Protein AF-A0A4Q6C3U1-F1 (afdb_monomer)

Radius of gyration: 17.18 Å; Cα contacts (8 Å, |Δi|>4): 66; chains: 1; bounding box: 39×31×46 Å

Mean predicted aligned error: 10.19 Å

Sequence (121 aa):
MLYAGLGRIAGISGLLNQAIEQRGDRGWRIAFLLSLMLGSALWFAFGVGVPAPRDDFPLGWLIASGLLVGFGTRLGNGCTSGHGVCGLARLSRRSLAAVLVFIASGMATVYALRHLAGGIA

Secondary structure (DSSP, 8-state):
-HHHHS-----HHHHHHHHHH-STTHHHHHHHHHHHHHHHHHHHHTT--PPPP-TT--HHHHHHHHHHHHHHHHHTTS-HIIIIIIIITTT-HHHHHHHHHHHHHHHHHHHHHHHTSS---

Structure (mmCIF, N/CA/C/O backbone):
data_AF-A0A4Q6C3U1-F1
#
_entry.id   AF-A0A4Q6C3U1-F1
#
loop_
_atom_site.group_PDB
_atom_site.id
_atom_site.type_symbol
_atom_site.label_atom_id
_atom_site.label_alt_id
_atom_site.label_comp_id
_atom_site.label_asym_id
_atom_site.label_entity_id
_atom_site.label_seq_id
_atom_site.pdbx_PDB_ins_code
_atom_site.Cartn_x
_atom_site.Cartn_y
_atom_site.Cartn_z
_atom_site.occupancy
_atom_site.B_iso_or_equiv
_atom_site.auth_seq_id
_atom_site.auth_comp_id
_atom_site.auth_asym_id
_atom_site.auth_atom_id
_atom_site.pdbx_PDB_model_num
ATOM 1 N N . MET A 1 1 ? -8.059 -8.407 19.579 1.00 43.00 1 MET A N 1
ATOM 2 C CA . MET A 1 1 ? -9.028 -7.710 20.460 1.00 43.00 1 MET A CA 1
ATOM 3 C C . MET A 1 1 ? -9.582 -6.390 19.905 1.00 43.00 1 MET A C 1
ATOM 5 O O . MET A 1 1 ? -10.715 -6.074 20.233 1.00 43.00 1 MET A O 1
ATOM 9 N N . LEU A 1 2 ? -8.903 -5.666 19.000 1.00 47.16 2 LEU A N 1
ATOM 10 C CA . LEU A 1 2 ? -9.457 -4.442 18.373 1.00 47.16 2 LEU A CA 1
ATOM 11 C C . LEU A 1 2 ? -10.773 -4.640 17.590 1.00 47.16 2 LEU A C 1
ATOM 13 O O . LEU A 1 2 ? -11.593 -3.727 17.538 1.00 47.16 2 LEU A O 1
ATOM 17 N N . TYR A 1 3 ? -11.002 -5.836 17.035 1.00 44.28 3 TYR A N 1
ATOM 18 C CA . TYR A 1 3 ? -12.242 -6.174 16.323 1.00 44.28 3 TYR A CA 1
ATOM 19 C C . TYR A 1 3 ? -13.475 -6.316 17.222 1.00 44.28 3 TYR A C 1
ATOM 21 O O . TYR A 1 3 ? -14.583 -6.100 16.744 1.00 44.28 3 TYR A O 1
ATOM 29 N N . ALA A 1 4 ? -13.291 -6.654 18.500 1.00 44.22 4 ALA A N 1
ATOM 30 C CA . ALA A 1 4 ? -14.399 -6.864 19.430 1.00 44.22 4 ALA A CA 1
ATOM 31 C C . ALA A 1 4 ? -14.813 -5.578 20.168 1.00 44.22 4 ALA A C 1
ATOM 33 O O . ALA A 1 4 ? -15.938 -5.495 20.639 1.00 44.22 4 ALA A O 1
ATOM 34 N N . GLY A 1 5 ? -13.928 -4.574 20.261 1.00 43.19 5 GLY A N 1
ATOM 35 C CA . GLY A 1 5 ? -14.164 -3.393 21.102 1.00 43.19 5 GLY A CA 1
ATOM 36 C C . GLY A 1 5 ? -14.620 -2.114 20.389 1.00 43.19 5 GLY A C 1
ATOM 37 O O . GLY A 1 5 ? -15.298 -1.307 21.009 1.00 43.19 5 GLY A O 1
ATOM 38 N N . LEU A 1 6 ? -14.246 -1.883 19.118 1.00 47.06 6 LEU A N 1
ATOM 39 C CA . LEU A 1 6 ? -14.341 -0.535 18.511 1.00 47.06 6 LEU A CA 1
ATOM 40 C C . LEU A 1 6 ? -15.068 -0.452 17.157 1.00 47.06 6 LEU A C 1
ATOM 42 O O . LEU A 1 6 ? -15.179 0.641 16.609 1.00 47.06 6 LEU A O 1
ATOM 46 N N . GLY A 1 7 ? -15.538 -1.563 16.576 1.00 45.69 7 GLY A N 1
ATOM 47 C CA . GLY A 1 7 ? -16.346 -1.549 15.341 1.00 45.69 7 GLY A CA 1
ATOM 48 C C . GLY A 1 7 ? -15.672 -0.953 14.088 1.00 45.69 7 GLY A C 1
ATOM 49 O O . GLY A 1 7 ? -16.326 -0.779 13.062 1.00 45.69 7 GLY A O 1
ATOM 50 N N . ARG A 1 8 ? -14.370 -0.634 14.131 1.00 50.78 8 ARG A N 1
ATOM 51 C CA . ARG A 1 8 ? -13.653 0.038 13.034 1.00 50.78 8 ARG A CA 1
ATOM 52 C C . ARG A 1 8 ? -12.847 -0.953 12.198 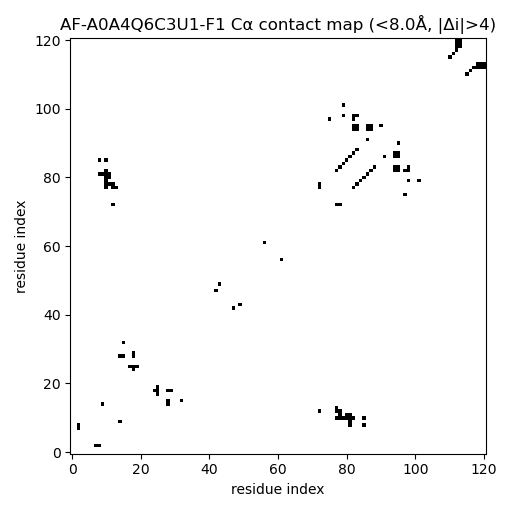1.00 50.78 8 ARG A C 1
ATOM 54 O O . ARG A 1 8 ? -11.957 -1.641 12.687 1.00 50.78 8 ARG A O 1
ATOM 61 N N . ILE A 1 9 ? -13.161 -0.983 10.905 1.00 55.28 9 ILE A N 1
ATOM 62 C CA . ILE A 1 9 ? -12.463 -1.740 9.862 1.00 55.28 9 ILE A CA 1
ATOM 63 C C . ILE A 1 9 ? -11.170 -0.989 9.536 1.00 55.28 9 ILE A C 1
ATOM 65 O O . ILE A 1 9 ? -11.224 0.095 8.962 1.00 55.28 9 ILE A O 1
ATOM 69 N N . ALA A 1 10 ? -10.012 -1.522 9.916 1.00 53.19 10 ALA A N 1
ATOM 70 C CA . ALA A 1 10 ? -8.742 -0.831 9.719 1.00 53.19 10 ALA A CA 1
ATOM 71 C C . ALA A 1 10 ? -7.800 -1.687 8.866 1.00 53.19 10 ALA A C 1
ATOM 73 O O . ALA A 1 10 ? -7.057 -2.520 9.374 1.00 53.19 10 ALA A O 1
ATOM 74 N N . GLY A 1 11 ? -7.863 -1.497 7.545 1.00 63.91 11 GLY A N 1
ATOM 75 C CA . GLY A 1 11 ? -6.794 -1.956 6.658 1.00 63.91 11 GLY A CA 1
ATOM 76 C C . GLY A 1 11 ? -5.502 -1.169 6.912 1.00 63.91 11 GLY A C 1
ATOM 77 O O . GLY A 1 11 ? -5.543 -0.071 7.471 1.00 63.91 11 GLY A O 1
ATOM 78 N N . ILE A 1 12 ? -4.364 -1.698 6.458 1.00 70.12 12 ILE A N 1
ATOM 79 C CA . ILE A 1 12 ? -3.029 -1.096 6.663 1.00 70.12 12 ILE A CA 1
ATOM 80 C C . ILE A 1 12 ? -2.977 0.368 6.182 1.00 70.12 12 ILE A C 1
ATOM 82 O O . ILE A 1 12 ? -2.495 1.236 6.905 1.00 70.12 12 ILE A O 1
ATOM 86 N N . SER A 1 13 ? -3.568 0.682 5.021 1.00 67.12 13 SER A N 1
ATOM 87 C CA . SER A 1 13 ? -3.650 2.060 4.499 1.00 67.12 13 SER A CA 1
ATOM 88 C C . SER A 1 13 ? -4.475 2.989 5.399 1.00 67.12 13 SER A C 1
ATOM 90 O O . SER A 1 13 ? -4.147 4.162 5.555 1.00 67.12 13 SER A O 1
ATOM 92 N N . GLY A 1 14 ? -5.524 2.459 6.033 1.00 65.75 14 GLY A N 1
ATOM 93 C CA . GLY A 1 14 ? -6.346 3.200 6.988 1.00 65.75 14 GLY A CA 1
ATOM 94 C C . GLY A 1 14 ? -5.609 3.470 8.298 1.00 65.75 14 GLY A C 1
ATOM 95 O O . GLY A 1 14 ? -5.719 4.572 8.827 1.00 65.75 14 GLY A O 1
ATOM 96 N N . LEU A 1 15 ? -4.821 2.502 8.785 1.00 71.50 15 LEU A N 1
ATOM 97 C CA . LEU A 1 15 ? -3.953 2.657 9.960 1.00 71.50 15 LEU A CA 1
ATOM 98 C C . LEU A 1 15 ? -2.864 3.700 9.725 1.00 71.50 15 LEU A C 1
ATOM 100 O O . LEU A 1 15 ? -2.628 4.525 10.605 1.00 71.50 15 LEU A O 1
ATOM 104 N N . LEU A 1 16 ? -2.250 3.700 8.540 1.00 70.69 16 LEU A N 1
ATOM 105 C CA . LEU A 1 16 ? -1.241 4.684 8.165 1.00 70.69 16 LEU A CA 1
ATOM 106 C C . LEU A 1 16 ? -1.833 6.099 8.112 1.00 70.69 16 LEU A C 1
ATOM 108 O O . LEU A 1 16 ? -1.319 7.000 8.772 1.00 70.69 16 LEU A O 1
ATOM 112 N N . ASN A 1 17 ? -2.961 6.289 7.417 1.00 69.50 17 ASN A N 1
ATOM 113 C CA . ASN A 1 17 ? -3.620 7.597 7.342 1.00 69.50 17 ASN A CA 1
ATOM 114 C C . ASN A 1 17 ? -4.050 8.101 8.732 1.00 69.50 17 ASN A C 1
ATOM 116 O O . ASN A 1 17 ? -3.837 9.251 9.104 1.00 69.50 17 ASN A O 1
ATOM 120 N N . GLN A 1 18 ? -4.586 7.203 9.556 1.00 66.62 18 GLN A N 1
ATOM 121 C CA . GLN A 1 18 ? -4.991 7.507 10.922 1.00 66.62 18 GLN A CA 1
ATOM 122 C C . GLN A 1 18 ? -3.817 7.762 11.880 1.00 66.62 18 GLN A C 1
ATOM 124 O O . GLN A 1 18 ? -3.990 8.494 12.857 1.00 66.62 18 GLN A O 1
ATOM 129 N N . ALA A 1 19 ? -2.643 7.172 11.641 1.00 66.19 19 ALA A N 1
ATOM 130 C CA . ALA A 1 19 ? -1.420 7.495 12.374 1.00 66.19 19 ALA A CA 1
ATOM 131 C C . ALA A 1 19 ? -0.932 8.915 12.039 1.00 66.19 19 ALA A C 1
ATOM 133 O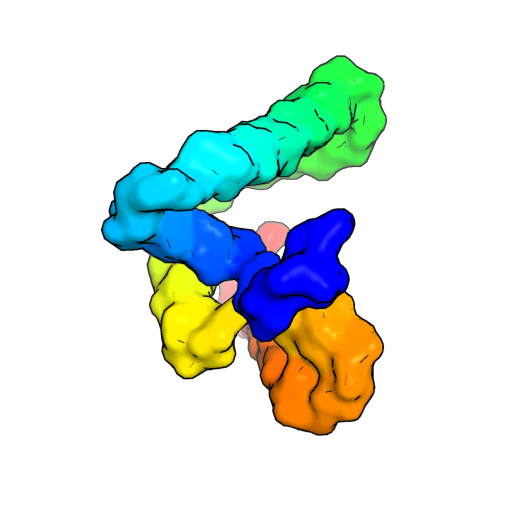 O . ALA A 1 19 ? -0.449 9.619 12.925 1.00 66.19 19 ALA A O 1
ATOM 134 N N . ILE A 1 20 ? -1.125 9.364 10.795 1.00 71.31 20 ILE A N 1
ATOM 135 C CA . ILE A 1 20 ? -0.771 10.717 10.352 1.00 71.31 20 ILE A CA 1
ATOM 136 C C . ILE A 1 20 ? -1.765 11.750 10.908 1.00 71.31 20 ILE A C 1
ATOM 138 O O . ILE A 1 20 ? -1.347 12.717 11.543 1.00 71.31 20 ILE A O 1
ATOM 142 N N . GLU A 1 21 ? -3.075 11.542 10.766 1.00 70.81 21 GLU A N 1
ATOM 143 C CA . GLU A 1 21 ? -4.083 12.562 11.108 1.00 70.81 21 GLU A CA 1
ATOM 144 C C . GLU A 1 21 ? -4.452 12.634 12.599 1.00 70.81 21 GLU A C 1
ATOM 146 O O . GLU A 1 21 ? -4.625 13.728 13.132 1.00 70.81 21 GLU A O 1
ATOM 151 N N . GLN A 1 22 ? -4.560 11.514 13.324 1.00 67.19 22 GLN A N 1
ATOM 152 C CA . GLN A 1 22 ? -5.140 11.525 14.679 1.00 67.19 22 GLN A CA 1
ATOM 153 C C . GLN A 1 22 ? -4.072 11.377 15.764 1.00 67.19 22 GLN A C 1
ATOM 155 O O . GLN A 1 22 ? -3.456 10.323 15.860 1.00 67.19 22 GLN A O 1
ATOM 160 N N . ARG A 1 23 ? -3.885 12.400 16.616 1.00 60.88 23 ARG A N 1
ATOM 161 C CA . ARG A 1 23 ? -2.863 12.433 17.690 1.00 60.88 23 ARG A CA 1
ATOM 162 C C . ARG A 1 23 ? -3.140 11.481 18.867 1.00 60.88 23 ARG A C 1
ATOM 164 O O . ARG A 1 23 ? -2.183 10.975 19.439 1.00 60.88 23 ARG A O 1
ATOM 171 N N . GLY A 1 24 ? -4.409 11.227 19.203 1.00 63.00 24 GLY A N 1
ATOM 172 C CA . GLY A 1 24 ? -4.805 10.539 20.446 1.00 63.00 24 GLY A CA 1
ATOM 173 C C . GLY A 1 24 ? -4.494 9.038 20.524 1.00 63.00 24 GLY A C 1
ATOM 174 O O . GLY A 1 24 ? -4.350 8.520 21.619 1.00 63.00 24 GLY A O 1
ATOM 175 N N . ASP A 1 25 ? -4.319 8.362 19.381 1.00 65.81 25 ASP A N 1
ATOM 176 C CA . ASP A 1 25 ? -4.143 6.897 19.293 1.00 65.81 25 ASP A CA 1
ATOM 177 C C . ASP A 1 25 ? -2.915 6.488 18.454 1.00 65.81 25 ASP A C 1
ATOM 179 O O . ASP A 1 25 ? -2.819 5.363 17.958 1.00 65.81 25 ASP A O 1
ATOM 183 N N . ARG A 1 26 ? -1.954 7.400 18.239 1.00 74.06 26 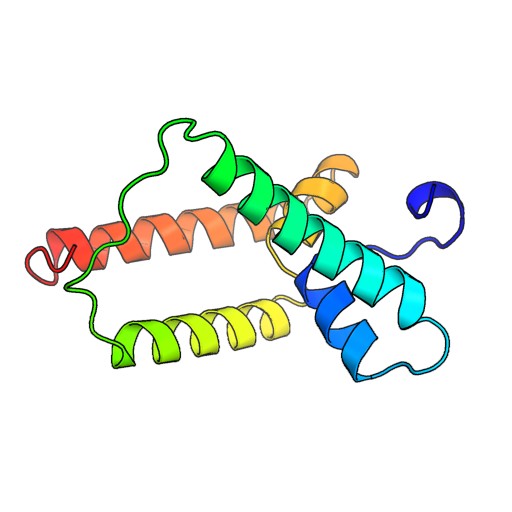ARG A N 1
ATOM 184 C CA . ARG A 1 26 ? -0.801 7.129 17.355 1.00 74.06 26 ARG A CA 1
ATOM 185 C C . ARG A 1 26 ? 0.094 6.007 17.861 1.00 74.06 26 ARG A C 1
ATOM 187 O O . ARG A 1 26 ? 0.593 5.242 17.044 1.00 74.06 26 ARG A O 1
ATOM 194 N N . GLY A 1 27 ? 0.287 5.903 19.177 1.00 77.69 27 GLY A N 1
ATOM 195 C CA . GLY A 1 27 ? 1.262 4.988 19.778 1.00 77.69 27 GLY A CA 1
ATOM 196 C C . GLY A 1 27 ? 1.047 3.532 19.365 1.00 77.69 27 GLY A C 1
ATOM 197 O O . GLY A 1 27 ? 1.960 2.903 18.837 1.00 77.69 27 GLY A O 1
ATOM 198 N N . TRP A 1 28 ? -0.177 3.016 19.510 1.00 74.75 28 TRP A N 1
ATOM 199 C CA . TRP A 1 28 ? -0.475 1.624 19.156 1.00 74.75 28 TRP A CA 1
ATOM 200 C C . TRP A 1 28 ? -0.424 1.382 17.638 1.00 74.75 28 TRP A C 1
ATOM 202 O O . TRP A 1 28 ? 0.027 0.327 17.196 1.00 74.75 28 TRP A O 1
ATOM 212 N N . ARG A 1 29 ? -0.845 2.368 16.829 1.00 77.25 29 ARG A N 1
ATOM 213 C CA . ARG A 1 29 ? -0.817 2.284 15.358 1.00 77.25 29 ARG A CA 1
ATOM 214 C C . ARG A 1 29 ? 0.615 2.229 14.841 1.00 77.25 29 ARG A C 1
ATOM 216 O O . ARG A 1 29 ? 0.923 1.407 13.984 1.00 77.25 29 ARG A O 1
ATOM 223 N N . ILE A 1 30 ? 1.489 3.071 15.391 1.00 78.81 30 ILE A N 1
ATOM 224 C CA . ILE A 1 30 ? 2.918 3.078 15.070 1.00 78.81 30 ILE A CA 1
ATOM 225 C C . ILE A 1 30 ? 3.563 1.778 15.545 1.00 78.81 30 ILE A C 1
ATOM 227 O O . ILE A 1 30 ? 4.273 1.160 14.765 1.00 78.81 30 ILE A O 1
ATOM 231 N N . ALA A 1 31 ? 3.274 1.314 16.764 1.00 81.94 31 ALA A N 1
ATOM 232 C CA . ALA A 1 31 ? 3.787 0.036 17.259 1.00 81.94 31 ALA A CA 1
ATOM 233 C C . ALA A 1 31 ? 3.378 -1.140 16.353 1.00 81.94 31 ALA A C 1
ATOM 235 O O . ALA A 1 31 ? 4.205 -1.996 16.050 1.00 81.94 31 ALA A O 1
ATOM 236 N N . PHE A 1 32 ? 2.138 -1.151 15.850 1.00 80.94 32 PHE A N 1
ATOM 237 C CA . PHE A 1 32 ? 1.681 -2.152 14.887 1.00 80.94 32 PHE A CA 1
ATOM 238 C C . PHE A 1 32 ? 2.447 -2.066 13.557 1.00 80.94 32 PHE A C 1
ATOM 240 O O . PHE A 1 32 ? 2.964 -3.077 13.082 1.00 80.94 32 PHE A O 1
ATOM 247 N N . LEU A 1 33 ? 2.579 -0.870 12.974 1.00 83.31 33 LEU A N 1
ATOM 248 C CA . LEU A 1 33 ? 3.336 -0.668 11.731 1.00 83.31 33 LEU A CA 1
ATOM 249 C C . LEU A 1 33 ? 4.816 -1.053 11.891 1.00 83.31 33 LEU A C 1
ATOM 251 O O . LEU A 1 33 ? 5.371 -1.735 11.031 1.00 83.31 33 LEU A O 1
ATOM 255 N N . LEU A 1 34 ? 5.431 -0.686 13.017 1.00 86.19 34 LEU A N 1
ATOM 256 C CA . LEU A 1 34 ? 6.795 -1.072 13.362 1.00 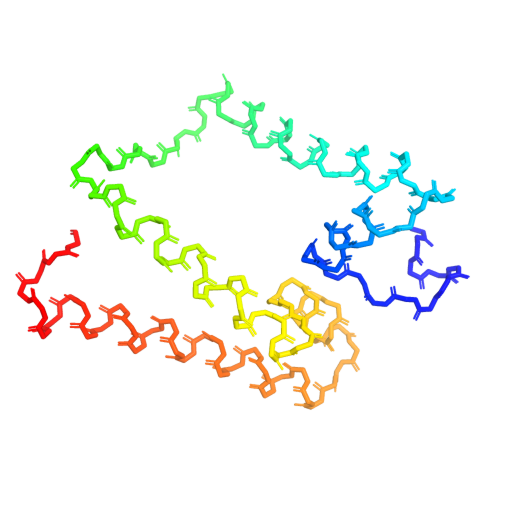86.19 34 LEU A CA 1
ATOM 257 C C . LEU A 1 34 ? 6.919 -2.581 13.534 1.00 86.19 34 LEU A C 1
ATOM 259 O O . LEU A 1 34 ? 7.879 -3.149 13.034 1.00 86.19 34 LEU A O 1
ATOM 263 N N . SER A 1 35 ? 5.952 -3.247 14.169 1.00 82.94 35 SER A N 1
ATOM 264 C CA . SER A 1 35 ? 5.974 -4.708 14.308 1.00 82.94 35 SER A CA 1
ATOM 265 C C . SER A 1 35 ? 5.900 -5.425 12.957 1.00 82.94 35 SER A C 1
ATOM 267 O O . SER A 1 35 ? 6.540 -6.457 12.788 1.00 82.94 35 SER A O 1
ATOM 269 N N . LEU A 1 36 ? 5.194 -4.855 11.971 1.00 83.62 36 LEU A N 1
ATOM 270 C CA . LEU A 1 36 ? 5.140 -5.394 10.612 1.00 83.62 36 LEU A CA 1
ATOM 271 C C . LEU A 1 36 ? 6.491 -5.235 9.897 1.00 83.62 36 LEU A C 1
ATOM 273 O O . LEU A 1 36 ? 6.985 -6.190 9.303 1.00 83.62 36 LEU A O 1
ATOM 277 N N . MET A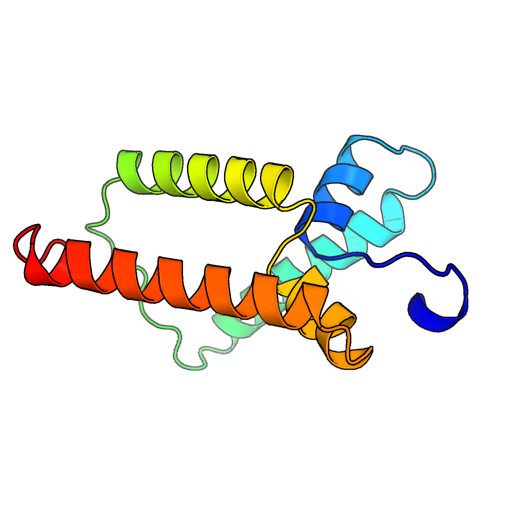 1 37 ? 7.115 -4.056 10.010 1.00 84.81 37 MET A N 1
ATOM 278 C CA . MET A 1 37 ? 8.467 -3.809 9.489 1.00 84.81 37 MET A CA 1
ATOM 279 C C . MET A 1 37 ? 9.516 -4.692 10.170 1.00 84.81 37 MET A C 1
ATOM 281 O O . MET A 1 37 ? 10.320 -5.311 9.478 1.00 84.81 37 MET A O 1
ATOM 285 N N . LEU A 1 38 ? 9.489 -4.798 11.503 1.00 88.19 38 LEU A N 1
ATOM 286 C CA . LEU A 1 38 ? 10.387 -5.672 12.257 1.00 88.19 38 LEU A CA 1
ATOM 287 C C . LEU A 1 38 ? 10.159 -7.140 11.915 1.00 88.19 38 LEU A C 1
ATOM 289 O O . LEU A 1 38 ? 11.131 -7.866 11.778 1.00 88.19 38 LEU A O 1
ATOM 293 N N . GLY A 1 39 ? 8.909 -7.580 11.762 1.00 85.31 39 GLY A N 1
ATOM 294 C CA . GLY A 1 39 ? 8.582 -8.954 11.389 1.00 85.31 39 GLY A CA 1
ATOM 295 C C . GLY A 1 39 ? 9.185 -9.330 10.037 1.00 85.31 39 GLY A C 1
ATOM 296 O O . GLY A 1 39 ? 9.859 -10.353 9.935 1.00 85.31 39 GLY A O 1
ATOM 297 N N . SER A 1 40 ? 9.027 -8.469 9.024 1.00 81.69 40 SER A N 1
ATOM 298 C CA . SER A 1 40 ? 9.714 -8.649 7.741 1.00 81.69 40 SER A CA 1
ATOM 299 C C . SER A 1 40 ? 11.235 -8.608 7.899 1.00 81.69 40 SER A C 1
ATOM 301 O O . SER A 1 40 ? 11.905 -9.491 7.380 1.00 81.69 40 SER A O 1
ATOM 303 N N . ALA A 1 41 ? 11.798 -7.648 8.637 1.00 83.38 41 ALA A N 1
ATOM 304 C CA . ALA A 1 41 ? 13.247 -7.542 8.823 1.00 83.38 41 ALA A CA 1
ATOM 305 C C . ALA A 1 41 ? 13.853 -8.767 9.533 1.00 83.38 41 ALA A C 1
ATOM 307 O O . ALA A 1 41 ? 14.893 -9.265 9.109 1.00 83.38 41 ALA A O 1
ATOM 308 N N . LEU A 1 42 ? 13.186 -9.295 10.566 1.00 85.62 42 LEU A N 1
ATOM 309 C CA . LEU A 1 42 ? 13.573 -10.546 11.221 1.00 85.62 42 LEU A CA 1
ATOM 310 C C . LEU A 1 42 ? 13.516 -11.707 10.231 1.00 85.62 42 LEU A C 1
ATOM 312 O O . LEU A 1 42 ? 14.457 -12.489 10.168 1.00 85.62 42 LEU A O 1
ATOM 316 N N . TRP A 1 43 ? 12.450 -11.800 9.432 1.00 81.81 43 TRP A N 1
ATOM 317 C CA . TRP A 1 43 ? 12.328 -12.831 8.400 1.00 81.81 43 TRP A CA 1
ATOM 318 C C . TRP A 1 43 ? 13.496 -12.793 7.405 1.00 81.81 43 TRP A C 1
ATOM 320 O O . TRP A 1 43 ? 14.078 -13.833 7.103 1.00 81.81 43 TRP A O 1
ATOM 330 N N . PHE A 1 44 ? 13.892 -11.594 6.959 1.00 77.81 44 PHE A N 1
ATOM 331 C CA . PHE A 1 44 ? 15.095 -11.389 6.144 1.00 77.81 44 PHE A CA 1
ATOM 332 C C . PHE A 1 44 ? 16.371 -11.838 6.880 1.00 77.81 44 PHE A C 1
ATOM 334 O O . PHE A 1 44 ? 17.220 -12.494 6.280 1.00 77.81 44 PHE A O 1
ATOM 341 N N . ALA A 1 45 ? 16.496 -11.542 8.177 1.00 80.75 45 ALA A N 1
ATOM 342 C CA . ALA A 1 45 ? 17.665 -11.900 8.982 1.00 80.75 45 ALA A CA 1
ATOM 343 C C . ALA A 1 45 ? 17.820 -13.415 9.216 1.00 80.75 45 ALA A C 1
ATOM 345 O O . ALA A 1 45 ? 18.943 -13.898 9.332 1.00 80.75 45 ALA A O 1
ATOM 346 N N . PHE A 1 46 ? 16.722 -14.179 9.244 1.00 84.06 46 PHE A N 1
ATOM 347 C CA . PHE A 1 46 ? 16.763 -15.642 9.380 1.00 84.06 46 PHE A CA 1
ATOM 348 C C . PHE A 1 46 ? 17.174 -16.378 8.093 1.00 84.06 46 PHE A C 1
ATOM 350 O O . PHE A 1 46 ? 17.274 -17.603 8.104 1.00 84.06 46 PHE A O 1
ATOM 357 N N . GLY A 1 47 ? 17.417 -15.668 6.983 1.00 70.44 47 GLY A N 1
ATOM 358 C CA . GLY A 1 47 ? 17.937 -16.271 5.753 1.00 70.44 47 GLY A CA 1
ATOM 359 C C . GLY A 1 47 ? 16.973 -17.253 5.081 1.00 70.44 47 GLY A C 1
ATOM 360 O O . GLY A 1 47 ? 17.394 -18.065 4.256 1.00 70.44 47 GLY A O 1
ATOM 361 N N . VAL A 1 48 ? 15.679 -17.189 5.413 1.00 72.19 48 VAL A N 1
ATOM 362 C CA . VAL A 1 48 ? 14.638 -18.033 4.816 1.00 72.19 48 VAL A CA 1
ATOM 363 C C . VAL A 1 48 ? 14.325 -17.501 3.416 1.00 72.19 48 VAL A C 1
ATOM 365 O O . VAL A 1 48 ? 13.363 -16.762 3.230 1.00 72.19 48 VAL A O 1
ATOM 368 N N . GLY A 1 49 ? 15.198 -17.823 2.454 1.00 62.19 49 GLY A N 1
ATOM 369 C CA . GLY A 1 49 ? 15.000 -17.713 1.003 1.00 62.19 49 GLY A CA 1
ATOM 370 C C . GLY A 1 49 ? 14.088 -16.573 0.554 1.00 62.19 49 GLY A C 1
ATOM 371 O O . GLY A 1 49 ? 12.957 -16.802 0.132 1.00 62.19 49 GLY A O 1
ATOM 372 N N . VAL A 1 50 ? 14.571 -15.341 0.652 1.00 64.75 50 VAL A N 1
ATOM 373 C CA . VAL A 1 50 ? 13.863 -14.166 0.138 1.00 64.75 50 VAL A CA 1
ATOM 374 C C . VAL A 1 50 ? 14.229 -13.973 -1.332 1.00 64.75 50 VAL A C 1
ATOM 376 O O . VAL A 1 50 ? 15.415 -14.051 -1.662 1.00 64.75 50 VAL A O 1
ATOM 379 N N . PRO A 1 51 ? 13.253 -13.730 -2.228 1.00 66.94 51 PRO A N 1
ATOM 380 C CA . PRO A 1 51 ? 13.556 -13.384 -3.609 1.00 66.94 51 PRO A CA 1
ATOM 381 C C . PRO A 1 51 ? 14.490 -12.173 -3.621 1.00 66.94 51 PRO A C 1
ATOM 383 O O . PRO A 1 51 ? 14.172 -11.157 -2.998 1.00 66.94 51 PRO A O 1
ATOM 386 N N . ALA A 1 52 ? 15.640 -12.290 -4.290 1.00 66.69 52 ALA A N 1
ATOM 387 C CA . ALA A 1 52 ? 16.570 -11.177 -4.424 1.00 66.69 52 ALA A CA 1
ATOM 388 C C . ALA A 1 52 ? 15.825 -9.963 -5.018 1.00 66.69 52 ALA A C 1
ATOM 390 O O . ALA A 1 52 ? 15.083 -10.135 -5.997 1.00 66.69 52 ALA A O 1
ATOM 391 N N . PRO A 1 53 ? 15.967 -8.759 -4.428 1.00 66.50 53 PRO A N 1
ATOM 392 C CA . PRO A 1 53 ? 15.461 -7.538 -5.036 1.00 66.50 53 PRO A CA 1
ATOM 393 C C . PRO A 1 53 ? 15.977 -7.428 -6.470 1.00 66.50 53 PRO A C 1
ATOM 395 O O . PRO A 1 53 ? 17.126 -7.755 -6.749 1.00 66.50 53 PRO A O 1
ATOM 398 N N . ARG A 1 54 ? 15.120 -6.999 -7.397 1.00 69.44 54 ARG A N 1
ATOM 399 C CA . ARG A 1 54 ? 15.564 -6.709 -8.762 1.00 69.44 54 ARG A CA 1
ATOM 400 C C . ARG A 1 54 ? 16.318 -5.389 -8.767 1.00 69.44 54 ARG A C 1
ATOM 402 O O . ARG A 1 54 ? 15.701 -4.347 -8.559 1.00 69.44 54 ARG A O 1
ATOM 409 N N . ASP A 1 55 ? 17.614 -5.457 -9.037 1.00 65.38 55 ASP A N 1
ATOM 410 C CA . ASP A 1 55 ? 18.499 -4.290 -9.047 1.00 65.38 55 ASP A CA 1
ATOM 411 C C . ASP A 1 55 ? 18.269 -3.381 -10.272 1.00 65.38 55 ASP A C 1
ATOM 413 O O . ASP A 1 55 ? 18.477 -2.173 -10.197 1.00 65.38 55 ASP A O 1
ATOM 417 N N . ASP A 1 56 ? 17.732 -3.924 -11.370 1.00 71.69 56 ASP A N 1
ATOM 418 C CA . ASP A 1 56 ? 17.529 -3.194 -12.631 1.00 71.69 56 ASP A CA 1
ATOM 419 C C . ASP A 1 56 ? 16.201 -2.416 -12.720 1.00 71.69 56 ASP A C 1
ATOM 421 O O . ASP A 1 56 ? 15.817 -1.948 -13.795 1.00 71.69 56 ASP A O 1
ATOM 425 N N . PHE A 1 57 ? 15.447 -2.282 -11.621 1.00 72.69 57 PHE A N 1
ATOM 426 C CA . PHE A 1 57 ? 14.142 -1.621 -11.680 1.00 72.69 57 PHE A CA 1
ATOM 427 C C . PHE A 1 57 ? 14.277 -0.087 -11.611 1.00 72.69 57 PHE A C 1
ATOM 429 O O . PHE A 1 57 ? 14.723 0.452 -10.594 1.00 72.69 57 PHE A O 1
ATOM 436 N N . PRO A 1 58 ? 13.854 0.664 -12.645 1.00 83.12 58 PRO A N 1
ATOM 437 C CA . PRO A 1 58 ? 13.985 2.119 -12.663 1.00 83.12 58 PRO A CA 1
ATOM 438 C C . PRO A 1 58 ? 13.193 2.780 -11.525 1.00 83.12 58 PRO A C 1
ATOM 440 O O . PRO A 1 58 ? 11.974 2.622 -11.417 1.00 83.12 58 PRO A O 1
ATOM 443 N N . LEU A 1 59 ? 13.877 3.604 -10.722 1.00 84.12 59 LEU A N 1
ATOM 444 C CA . LEU A 1 59 ? 13.307 4.302 -9.558 1.00 84.12 59 LEU A CA 1
ATOM 445 C C . LEU A 1 59 ? 12.031 5.093 -9.902 1.00 84.12 59 LEU A C 1
ATOM 447 O O . LEU A 1 59 ? 11.091 5.144 -9.109 1.00 84.12 59 LEU A O 1
ATOM 451 N N . GLY A 1 60 ? 11.967 5.670 -11.108 1.00 85.38 60 GLY A N 1
ATOM 452 C CA . GLY A 1 60 ? 10.798 6.415 -11.584 1.00 85.38 60 GLY A CA 1
ATOM 453 C C . GLY A 1 60 ? 9.518 5.573 -11.627 1.00 85.38 60 GLY A C 1
ATOM 454 O O . GLY A 1 60 ? 8.461 6.046 -11.212 1.00 85.38 60 GLY A O 1
ATOM 455 N N . TRP A 1 61 ? 9.609 4.305 -12.038 1.00 82.81 61 TRP A N 1
ATOM 456 C CA . TRP A 1 61 ? 8.471 3.381 -12.029 1.00 82.81 61 TRP A CA 1
ATOM 457 C C . TRP A 1 61 ? 8.070 2.976 -10.611 1.00 82.81 61 TRP A C 1
ATOM 459 O O . TRP A 1 61 ? 6.881 2.823 -10.324 1.00 82.81 61 TRP A O 1
ATOM 469 N N . LEU A 1 62 ? 9.040 2.856 -9.703 1.00 84.06 62 LEU A N 1
ATOM 470 C CA . LEU A 1 62 ? 8.781 2.564 -8.295 1.00 84.06 62 LEU A CA 1
ATOM 471 C C . LEU A 1 62 ? 7.977 3.696 -7.634 1.00 84.06 62 LEU A C 1
ATOM 473 O O . LEU A 1 62 ? 6.960 3.454 -6.987 1.00 84.06 62 LEU A O 1
ATOM 477 N N . ILE A 1 63 ? 8.386 4.946 -7.865 1.00 86.69 63 ILE A N 1
ATOM 478 C CA . ILE A 1 63 ? 7.695 6.130 -7.338 1.00 86.69 63 ILE A CA 1
ATOM 479 C C . ILE A 1 63 ? 6.304 6.269 -7.972 1.00 86.69 63 ILE A C 1
ATOM 481 O O . ILE A 1 63 ? 5.314 6.440 -7.256 1.00 86.69 63 ILE A O 1
ATOM 485 N N . ALA A 1 64 ? 6.205 6.158 -9.301 1.00 88.56 64 ALA A N 1
ATOM 486 C CA . ALA A 1 64 ? 4.938 6.289 -10.018 1.00 88.56 64 ALA A CA 1
ATOM 487 C C . ALA A 1 64 ? 3.922 5.215 -9.600 1.00 88.56 64 ALA A C 1
ATOM 489 O O . ALA A 1 64 ? 2.766 5.534 -9.317 1.00 88.56 64 ALA A O 1
ATOM 490 N N . SER A 1 65 ? 4.352 3.953 -9.503 1.00 85.88 65 SER A N 1
ATOM 491 C CA . SER A 1 65 ? 3.489 2.856 -9.052 1.00 85.88 65 SER A CA 1
ATOM 492 C C . SER A 1 65 ? 3.043 3.046 -7.600 1.00 85.88 65 SER A C 1
ATOM 494 O O . SER A 1 65 ? 1.859 2.884 -7.310 1.00 85.88 65 SER A O 1
ATOM 496 N N . GLY A 1 66 ? 3.935 3.480 -6.703 1.00 85.56 66 GLY A N 1
ATOM 497 C CA . GLY A 1 66 ? 3.591 3.792 -5.314 1.00 85.56 66 GLY A CA 1
ATOM 498 C C . GLY A 1 66 ? 2.536 4.897 -5.193 1.00 85.56 66 GLY A C 1
ATOM 499 O O . GLY A 1 66 ? 1.567 4.747 -4.446 1.00 85.56 66 GLY A O 1
ATOM 500 N N . LEU A 1 67 ? 2.669 5.975 -5.972 1.00 87.38 67 LEU A N 1
ATOM 501 C CA . LEU A 1 67 ? 1.683 7.061 -6.027 1.00 87.38 67 LEU A CA 1
ATOM 502 C C . LEU A 1 67 ? 0.337 6.593 -6.587 1.00 87.38 67 LEU A C 1
ATOM 504 O O . LEU A 1 67 ? -0.702 6.891 -5.996 1.00 87.38 67 LEU A O 1
ATOM 508 N N . LEU A 1 68 ? 0.345 5.836 -7.688 1.00 87.06 68 LEU A N 1
ATOM 509 C CA . LEU A 1 68 ? -0.866 5.282 -8.301 1.00 87.06 68 LEU A CA 1
ATOM 510 C C . LEU A 1 68 ? -1.607 4.350 -7.341 1.00 87.06 68 LEU A C 1
ATOM 512 O O . LEU A 1 68 ? -2.823 4.462 -7.188 1.00 87.06 68 LEU A O 1
ATOM 516 N N . VAL A 1 69 ? -0.885 3.465 -6.649 1.00 84.75 69 VAL A N 1
ATOM 517 C CA . VAL A 1 69 ? -1.464 2.564 -5.645 1.00 84.75 69 VAL A CA 1
ATOM 518 C C . VAL A 1 69 ? -2.008 3.365 -4.463 1.00 84.75 69 VAL A C 1
ATOM 520 O O . VAL A 1 69 ? -3.145 3.142 -4.044 1.00 84.75 69 VAL A O 1
ATOM 523 N N . GLY A 1 70 ? -1.248 4.336 -3.950 1.00 82.75 70 GLY A N 1
ATOM 524 C CA . GLY A 1 70 ? -1.692 5.217 -2.869 1.00 82.75 70 GLY A CA 1
ATOM 525 C C . GLY A 1 70 ? -2.987 5.950 -3.226 1.00 82.75 70 GLY A C 1
ATOM 526 O O . GLY A 1 70 ? -3.973 5.870 -2.490 1.00 82.75 70 GLY A O 1
ATOM 527 N N . PHE A 1 71 ? -3.027 6.577 -4.401 1.00 84.00 71 PHE A N 1
ATOM 528 C CA . PHE A 1 71 ? -4.213 7.251 -4.925 1.00 84.00 71 PHE A CA 1
ATOM 529 C C . PHE A 1 71 ? -5.393 6.284 -5.111 1.00 84.00 71 PHE A C 1
ATOM 531 O O . PHE A 1 71 ? -6.504 6.565 -4.658 1.00 84.00 71 PHE A O 1
ATOM 538 N N . GLY A 1 72 ? -5.146 5.106 -5.689 1.00 82.75 72 GLY A N 1
ATOM 539 C CA . GLY A 1 72 ? -6.157 4.073 -5.909 1.00 82.75 72 GLY A CA 1
ATOM 540 C C . GLY A 1 72 ? -6.783 3.550 -4.614 1.00 82.75 72 GLY A C 1
ATOM 541 O O . GLY A 1 72 ? -8.003 3.411 -4.535 1.00 82.75 72 GLY A O 1
ATOM 542 N N . THR A 1 73 ? -5.987 3.328 -3.561 1.00 79.81 73 THR A N 1
ATOM 543 C CA . THR A 1 73 ? -6.522 2.902 -2.252 1.00 79.81 73 THR A CA 1
ATOM 544 C C . THR A 1 73 ? -7.386 3.976 -1.592 1.00 79.81 73 THR A C 1
ATOM 546 O O . THR A 1 73 ? -8.360 3.650 -0.908 1.00 79.81 73 THR A O 1
ATOM 549 N N . ARG A 1 74 ? -7.083 5.259 -1.830 1.00 78.31 74 ARG A N 1
ATOM 550 C CA . ARG A 1 74 ? -7.913 6.375 -1.366 1.00 78.31 74 ARG A CA 1
ATOM 551 C C . ARG A 1 74 ? -9.238 6.431 -2.126 1.00 78.31 74 ARG A C 1
ATOM 553 O O . ARG A 1 74 ? -10.283 6.550 -1.493 1.00 78.31 74 ARG A O 1
ATOM 560 N N . LEU A 1 75 ? -9.209 6.273 -3.452 1.00 79.25 75 LEU A N 1
ATOM 561 C CA . LEU A 1 75 ? -10.414 6.253 -4.288 1.00 79.25 75 LEU A CA 1
ATOM 562 C C . LEU A 1 75 ? -11.325 5.053 -3.964 1.00 79.25 75 LEU A C 1
ATOM 564 O O . LEU A 1 75 ? -12.540 5.200 -3.872 1.00 79.25 75 LEU A O 1
ATOM 568 N N . GLY A 1 76 ? -10.741 3.877 -3.713 1.00 72.25 76 GLY A N 1
ATOM 569 C CA . GLY A 1 76 ? -11.454 2.660 -3.302 1.00 72.25 76 GLY A CA 1
ATOM 570 C C . GLY A 1 76 ? -11.891 2.628 -1.830 1.00 72.25 76 GLY A C 1
ATOM 571 O O . GLY A 1 76 ? -12.405 1.604 -1.365 1.00 72.25 76 GLY A O 1
ATOM 572 N N . ASN A 1 77 ? -11.668 3.722 -1.090 1.00 71.75 77 ASN A N 1
ATOM 573 C CA . ASN A 1 77 ? -11.925 3.864 0.343 1.00 71.75 77 ASN A CA 1
ATOM 574 C C . ASN A 1 77 ? -11.398 2.674 1.176 1.00 71.75 77 ASN A C 1
ATOM 576 O O . ASN A 1 77 ? -12.057 2.193 2.099 1.00 71.75 77 ASN A O 1
ATOM 580 N N . GLY A 1 78 ? -10.233 2.137 0.801 1.00 72.19 78 GLY A N 1
ATOM 581 C CA . GLY A 1 78 ? -9.652 0.950 1.415 1.00 72.19 78 GLY A CA 1
ATOM 582 C C . GLY A 1 78 ? -8.594 0.268 0.551 1.00 72.19 78 GLY A C 1
ATOM 583 O O . GLY A 1 78 ? -8.433 0.550 -0.632 1.00 72.19 78 GLY A O 1
ATOM 584 N N . CYS A 1 79 ? -7.873 -0.669 1.160 1.00 79.19 79 CYS A N 1
ATOM 585 C CA . CYS A 1 79 ? -6.888 -1.517 0.492 1.00 79.19 79 CYS A CA 1
ATOM 586 C C . CYS A 1 79 ? -7.327 -2.986 0.486 1.00 79.19 79 CYS A C 1
ATOM 588 O O . CYS A 1 79 ? -8.302 -3.362 1.142 1.00 79.19 79 CYS A O 1
ATOM 590 N N . THR A 1 80 ? -6.570 -3.833 -0.209 1.00 74.69 80 THR A N 1
ATOM 591 C CA . THR A 1 80 ? -6.771 -5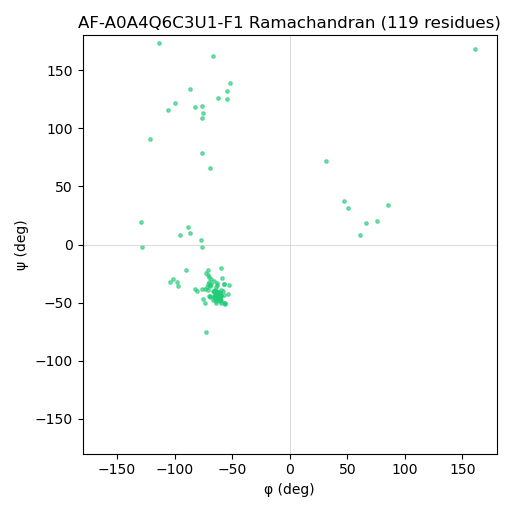.291 -0.242 1.00 74.69 80 THR A CA 1
ATOM 592 C C . THR A 1 80 ? -6.734 -5.925 1.148 1.00 74.69 80 THR A C 1
ATOM 594 O O . THR A 1 80 ? -7.505 -6.836 1.408 1.00 74.69 80 THR A O 1
ATOM 597 N N . SER A 1 81 ? -5.929 -5.419 2.086 1.00 70.44 81 SER A N 1
ATOM 598 C CA . SER A 1 81 ? -5.946 -5.896 3.479 1.00 70.44 81 SER A CA 1
ATOM 599 C C . SER A 1 81 ? -7.279 -5.586 4.186 1.00 70.44 81 SER A C 1
ATOM 601 O O . SER A 1 81 ? -7.831 -6.446 4.867 1.00 70.44 81 SER A O 1
ATOM 603 N N . GLY A 1 82 ? -7.849 -4.392 3.975 1.00 69.75 82 GLY A N 1
ATOM 604 C CA . GLY A 1 82 ? -9.111 -3.981 4.604 1.00 69.75 82 GLY A CA 1
ATOM 605 C C . GLY A 1 82 ? -10.350 -4.643 3.992 1.00 69.75 82 GLY A C 1
ATOM 606 O O . GLY A 1 82 ? -11.199 -5.151 4.725 1.00 69.75 82 GLY A O 1
ATOM 607 N N . HIS A 1 83 ? -10.445 -4.666 2.658 1.00 73.62 83 HIS A N 1
ATOM 608 C CA . HIS A 1 83 ? -11.550 -5.321 1.943 1.00 73.62 83 HIS A CA 1
ATOM 609 C C . HIS A 1 83 ? -11.401 -6.847 1.916 1.00 73.62 83 HIS A C 1
ATOM 611 O O . HIS A 1 83 ? -12.375 -7.571 2.085 1.00 73.62 83 HIS A O 1
ATOM 617 N N . GLY A 1 84 ? -10.176 -7.345 1.767 1.00 63.72 84 GLY A N 1
ATOM 618 C CA . GLY A 1 84 ? -9.866 -8.771 1.731 1.00 63.72 84 GLY A CA 1
ATOM 619 C C . GLY A 1 84 ? -9.992 -9.412 3.103 1.00 63.72 84 GLY A C 1
ATOM 620 O O . GLY A 1 84 ? -10.980 -10.079 3.373 1.00 63.72 84 GLY A O 1
ATOM 621 N N . VAL A 1 85 ? -9.031 -9.189 3.999 1.00 71.38 85 VAL A N 1
ATOM 622 C CA . VAL A 1 85 ? -8.967 -9.922 5.278 1.00 71.38 85 VAL A CA 1
ATOM 623 C C . VAL A 1 85 ? -10.202 -9.661 6.135 1.00 71.38 85 VAL A C 1
ATOM 625 O O . VAL A 1 85 ? -10.782 -10.577 6.707 1.00 71.38 85 VAL A O 1
ATOM 628 N N . CYS A 1 86 ? -10.632 -8.405 6.222 1.00 69.81 86 CYS A N 1
ATOM 629 C CA . CYS A 1 86 ? -11.679 -8.019 7.158 1.00 69.81 86 CYS A CA 1
ATOM 630 C C . CYS A 1 86 ? -13.069 -7.927 6.518 1.00 69.81 86 CYS A C 1
ATOM 632 O O . CYS A 1 86 ? -14.074 -8.160 7.189 1.00 69.81 86 CYS A O 1
ATOM 634 N N . GLY A 1 87 ? -13.146 -7.554 5.240 1.00 67.19 87 GLY A N 1
ATOM 635 C CA . GLY A 1 87 ? -14.400 -7.437 4.500 1.00 67.19 87 GLY A CA 1
ATOM 636 C C . GLY A 1 87 ? -14.943 -8.774 3.991 1.00 67.19 87 GLY A C 1
ATOM 637 O O . GLY A 1 87 ? -16.147 -9.014 4.125 1.00 67.19 87 GLY A O 1
ATOM 638 N N . LEU A 1 88 ? -14.082 -9.678 3.499 1.00 70.75 88 LEU A N 1
ATOM 639 C CA . LEU A 1 88 ? -14.490 -11.043 3.130 1.00 70.75 88 LEU A CA 1
ATOM 640 C C . LEU A 1 88 ? -14.858 -11.879 4.355 1.00 70.75 88 LEU A C 1
ATOM 642 O O . LEU A 1 88 ? -15.824 -12.632 4.294 1.00 70.75 88 LEU A O 1
ATOM 646 N N . ALA A 1 89 ? -14.176 -11.684 5.490 1.00 72.00 89 ALA A N 1
ATOM 647 C CA . ALA A 1 89 ? -14.537 -12.334 6.754 1.00 72.00 89 ALA A CA 1
ATOM 648 C C . ALA A 1 89 ? -15.961 -11.984 7.235 1.00 72.00 89 ALA A C 1
ATOM 650 O O . ALA A 1 89 ? -16.547 -12.727 8.014 1.00 72.00 89 ALA A O 1
ATOM 651 N N . ARG A 1 90 ? -16.541 -10.873 6.754 1.00 72.25 90 ARG A N 1
ATOM 652 C CA . ARG A 1 90 ? -17.938 -10.472 7.003 1.00 72.25 90 ARG A CA 1
ATOM 653 C C . ARG A 1 90 ? -18.918 -10.897 5.896 1.00 72.25 90 ARG A C 1
ATOM 655 O O . ARG A 1 90 ? -20.056 -10.439 5.908 1.00 72.25 90 ARG A O 1
ATOM 662 N N . LEU A 1 91 ? -18.490 -11.707 4.920 1.00 72.44 91 LEU A N 1
ATOM 663 C CA . LEU A 1 91 ? -19.273 -12.111 3.736 1.00 72.44 91 LEU A CA 1
ATOM 664 C C . LEU A 1 91 ? -19.925 -10.934 2.975 1.00 72.44 91 LEU A C 1
ATOM 666 O O . LEU A 1 91 ? -20.985 -11.059 2.357 1.00 72.44 91 LEU A O 1
ATOM 670 N N . SER A 1 92 ? -19.289 -9.759 2.973 1.00 76.06 92 SER A N 1
ATOM 671 C CA . SER A 1 92 ? -19.837 -8.604 2.260 1.00 76.06 92 SER A CA 1
ATOM 672 C C . SER A 1 92 ? -19.625 -8.734 0.748 1.00 76.06 92 SER A C 1
ATOM 674 O O . SER A 1 92 ? -18.492 -8.717 0.262 1.00 76.06 92 SER A O 1
ATOM 676 N N . ARG A 1 93 ? -20.725 -8.763 -0.01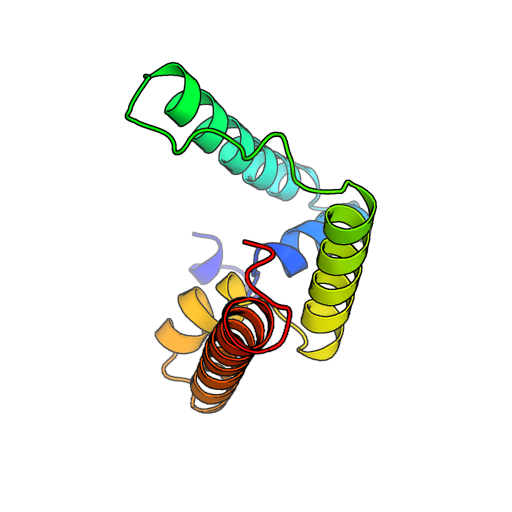8 1.00 78.88 93 ARG A N 1
ATOM 677 C CA . ARG A 1 93 ? -20.706 -8.780 -1.497 1.00 78.88 93 ARG A CA 1
ATOM 678 C C . ARG A 1 93 ? -19.950 -7.589 -2.095 1.00 78.88 93 ARG A C 1
ATOM 680 O O . ARG A 1 93 ? -19.270 -7.734 -3.106 1.00 78.88 93 ARG A O 1
ATOM 687 N N . ARG A 1 94 ? -20.018 -6.420 -1.447 1.00 79.56 94 ARG A N 1
ATOM 688 C CA . ARG A 1 94 ? -19.292 -5.214 -1.876 1.00 79.56 94 ARG A CA 1
ATOM 689 C C . ARG A 1 94 ? -17.778 -5.390 -1.746 1.00 79.56 94 ARG A C 1
ATOM 691 O O . ARG A 1 94 ? -17.038 -4.958 -2.623 1.00 79.56 94 ARG A O 1
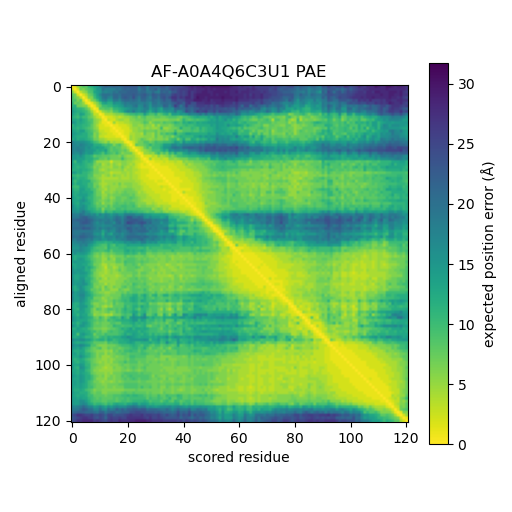ATOM 698 N N . SER A 1 95 ? -17.322 -6.034 -0.673 1.00 77.81 95 SER A N 1
ATOM 699 C CA . SER A 1 95 ? -15.896 -6.307 -0.473 1.00 77.81 95 SER A CA 1
ATOM 700 C C . SER A 1 95 ? -15.384 -7.385 -1.422 1.00 77.81 95 SER A C 1
ATOM 702 O O . SER A 1 95 ? -14.291 -7.235 -1.956 1.00 77.81 95 SER A O 1
ATOM 704 N N . LEU A 1 96 ? -16.200 -8.405 -1.714 1.00 80.25 96 LEU A N 1
ATOM 705 C CA . LEU A 1 96 ? -15.888 -9.397 -2.744 1.00 80.25 96 LEU A CA 1
ATOM 706 C C . LEU A 1 96 ? -15.651 -8.729 -4.106 1.00 80.25 96 LEU A C 1
ATOM 708 O O . LEU A 1 96 ? -14.613 -8.953 -4.721 1.00 80.25 96 LEU A O 1
ATOM 712 N N . ALA A 1 97 ? -16.567 -7.858 -4.541 1.00 84.81 97 ALA A N 1
ATOM 713 C CA . ALA A 1 97 ? -16.423 -7.133 -5.802 1.00 84.81 97 ALA A CA 1
ATOM 714 C C . ALA A 1 97 ? -15.149 -6.268 -5.830 1.00 84.81 97 ALA A C 1
ATOM 716 O O . ALA A 1 97 ? -14.406 -6.306 -6.807 1.00 84.81 97 ALA A O 1
ATOM 717 N N . ALA A 1 98 ? -14.851 -5.543 -4.746 1.00 82.19 98 ALA A N 1
ATOM 718 C CA . ALA A 1 98 ? -13.640 -4.725 -4.656 1.00 82.19 98 ALA A CA 1
ATOM 719 C C . ALA A 1 98 ? -12.355 -5.565 -4.767 1.00 82.19 98 ALA A C 1
ATOM 721 O O . ALA A 1 98 ? -11.436 -5.201 -5.498 1.00 82.19 98 ALA A O 1
ATOM 722 N N . VAL A 1 99 ? -12.298 -6.710 -4.081 1.00 84.06 99 VAL A N 1
ATOM 723 C CA . VAL A 1 99 ? -11.142 -7.618 -4.132 1.00 84.06 99 VAL A CA 1
ATOM 724 C C . VAL A 1 99 ? -10.967 -8.210 -5.529 1.00 84.06 99 VAL A C 1
ATOM 726 O O . VAL A 1 99 ? -9.848 -8.221 -6.037 1.00 84.06 99 VAL A O 1
ATOM 729 N N . LEU A 1 100 ? -12.054 -8.643 -6.174 1.00 86.94 100 LEU A N 1
ATOM 730 C CA . LEU A 1 100 ? -12.005 -9.168 -7.539 1.00 86.94 100 LEU A CA 1
ATOM 731 C C . LEU A 1 100 ? -11.486 -8.122 -8.527 1.00 86.94 100 LEU A C 1
ATOM 733 O O . LEU A 1 100 ? -10.627 -8.443 -9.342 1.00 86.94 100 LEU A O 1
ATOM 737 N N . VAL A 1 101 ? -11.941 -6.871 -8.420 1.00 87.31 101 VAL A N 1
ATOM 738 C CA . VAL A 1 101 ? -11.460 -5.776 -9.275 1.00 87.31 101 VAL A CA 1
ATOM 739 C C . VAL A 1 101 ? -9.973 -5.501 -9.045 1.00 87.31 101 VAL A C 1
ATOM 741 O O . VAL A 1 101 ? -9.241 -5.356 -10.019 1.00 87.31 101 VAL A O 1
ATOM 744 N N . PHE A 1 102 ? -9.501 -5.476 -7.793 1.00 85.62 102 PHE A N 1
ATOM 745 C CA . PHE A 1 102 ? -8.076 -5.275 -7.498 1.00 85.62 102 PHE A CA 1
ATOM 746 C C . PHE A 1 102 ? -7.193 -6.404 -8.034 1.00 85.62 102 PHE A C 1
ATOM 748 O O . PHE A 1 102 ? -6.119 -6.148 -8.574 1.00 85.62 102 PHE A O 1
ATOM 755 N N . ILE A 1 103 ? -7.633 -7.654 -7.896 1.00 88.12 103 ILE A N 1
ATOM 756 C CA . ILE A 1 103 ? -6.883 -8.805 -8.405 1.00 88.12 103 ILE A CA 1
ATOM 757 C C . ILE A 1 103 ? -6.901 -8.810 -9.940 1.00 88.12 103 ILE A C 1
ATOM 759 O O . ILE A 1 103 ? -5.855 -8.982 -10.563 1.00 88.12 103 ILE A O 1
ATOM 763 N N . ALA A 1 104 ? -8.057 -8.556 -10.559 1.00 90.19 104 ALA A N 1
ATOM 764 C CA . ALA A 1 104 ? -8.198 -8.494 -12.012 1.00 90.19 104 ALA A CA 1
ATOM 765 C C . ALA A 1 104 ? -7.354 -7.373 -12.632 1.00 90.19 104 ALA A C 1
ATOM 767 O O . ALA A 1 104 ? -6.668 -7.612 -13.624 1.00 90.19 104 ALA A O 1
ATOM 768 N N . SER A 1 105 ? -7.343 -6.175 -12.040 1.00 88.25 105 SER A N 1
ATOM 769 C CA . SER A 1 105 ? -6.512 -5.070 -12.528 1.00 88.25 105 SER A CA 1
ATOM 770 C C . SER A 1 105 ? -5.020 -5.370 -12.388 1.00 88.25 105 SER A C 1
ATOM 772 O O . SER A 1 105 ? -4.259 -5.080 -13.311 1.00 88.25 105 SER A O 1
ATOM 774 N N . GLY A 1 106 ? -4.597 -6.015 -11.295 1.00 86.44 106 GLY A N 1
ATOM 775 C CA . GLY A 1 106 ? -3.222 -6.482 -11.118 1.00 86.44 106 GLY A CA 1
ATOM 776 C C . GLY A 1 106 ? -2.812 -7.489 -12.194 1.00 86.44 106 GLY A C 1
ATOM 777 O O . GLY A 1 106 ? -1.785 -7.308 -12.847 1.00 86.44 106 GLY A O 1
ATOM 778 N N . MET A 1 107 ? -3.650 -8.501 -12.444 1.00 89.31 107 MET A N 1
ATOM 779 C CA . MET A 1 107 ? -3.413 -9.489 -13.503 1.00 89.31 107 MET A CA 1
ATOM 780 C C . MET A 1 107 ? -3.349 -8.838 -14.887 1.00 89.31 107 MET A C 1
ATOM 782 O O . MET A 1 107 ? -2.414 -9.105 -15.638 1.00 89.31 107 MET A O 1
ATOM 786 N N . ALA A 1 108 ? -4.288 -7.945 -15.205 1.00 90.31 108 ALA A N 1
ATOM 787 C CA . ALA A 1 108 ? -4.302 -7.217 -16.471 1.00 90.31 108 ALA A CA 1
ATOM 788 C C . ALA A 1 108 ? -3.055 -6.336 -16.642 1.00 90.31 108 ALA A C 1
ATOM 790 O O . ALA A 1 108 ? -2.465 -6.311 -17.718 1.00 90.31 108 ALA A O 1
ATOM 791 N N . THR A 1 109 ? -2.613 -5.663 -15.576 1.00 87.75 109 THR A N 1
ATOM 792 C CA . THR A 1 109 ? -1.406 -4.823 -15.593 1.00 87.75 109 THR A CA 1
ATOM 793 C C . THR A 1 109 ? -0.157 -5.665 -15.843 1.00 87.75 109 THR A C 1
ATOM 795 O O . THR A 1 109 ? 0.639 -5.328 -16.714 1.00 87.75 109 THR A O 1
ATOM 798 N N . VAL A 1 110 ? 0.002 -6.797 -15.145 1.00 87.69 110 VAL A N 1
ATOM 799 C CA . VAL A 1 110 ? 1.135 -7.709 -15.377 1.00 87.69 110 VAL A CA 1
ATOM 800 C C . VAL A 1 110 ? 1.083 -8.294 -16.785 1.00 87.69 110 VAL A C 1
ATOM 802 O O . VAL A 1 110 ? 2.116 -8.365 -17.446 1.00 87.69 110 VAL A O 1
ATOM 805 N N . TYR A 1 111 ? -0.101 -8.685 -17.263 1.00 88.31 111 TYR A N 1
ATOM 806 C CA . TYR A 1 111 ? -0.276 -9.192 -18.621 1.00 88.31 111 TYR A CA 1
ATOM 807 C C . TYR A 1 111 ? 0.153 -8.153 -19.660 1.00 88.31 111 TYR A C 1
ATOM 809 O O . TYR A 1 111 ? 0.975 -8.467 -20.520 1.00 88.31 111 TYR A O 1
ATOM 817 N N . ALA A 1 112 ? -0.334 -6.916 -19.536 1.00 87.88 112 ALA A N 1
ATOM 818 C CA . ALA A 1 112 ? 0.011 -5.816 -20.427 1.00 87.88 112 ALA A CA 1
ATOM 819 C C . ALA A 1 112 ? 1.514 -5.505 -20.397 1.00 87.88 112 ALA A C 1
ATOM 821 O O . ALA A 1 112 ? 2.145 -5.430 -21.447 1.00 87.88 112 ALA A O 1
ATOM 822 N N . LEU A 1 113 ? 2.120 -5.393 -19.213 1.00 84.62 113 LEU A N 1
ATOM 823 C CA . LEU A 1 113 ? 3.551 -5.100 -19.097 1.00 84.62 113 LEU A CA 1
ATOM 824 C C . LEU A 1 113 ? 4.427 -6.241 -19.637 1.00 84.62 113 LEU A C 1
ATOM 826 O O . LEU A 1 113 ? 5.413 -5.985 -20.325 1.00 84.62 113 LEU A O 1
ATOM 830 N N . ARG A 1 114 ? 4.060 -7.504 -19.387 1.00 83.12 114 ARG A N 1
ATOM 831 C CA . ARG A 1 114 ? 4.838 -8.654 -19.875 1.00 83.12 114 ARG A CA 1
ATOM 832 C C . ARG A 1 114 ? 4.686 -8.896 -21.377 1.00 83.12 114 ARG A C 1
ATOM 834 O O . ARG A 1 114 ? 5.676 -9.250 -22.003 1.00 83.12 114 ARG A O 1
ATOM 841 N N . HIS A 1 115 ? 3.492 -8.719 -21.946 1.00 83.06 115 HIS A N 1
ATOM 842 C CA . HIS A 1 115 ? 3.208 -9.117 -23.334 1.00 83.06 115 HIS A CA 1
ATOM 843 C C . HIS A 1 115 ? 3.156 -7.945 -24.320 1.00 83.06 115 HIS A C 1
ATOM 845 O O . HIS A 1 115 ? 3.524 -8.123 -25.475 1.00 83.06 115 HIS A O 1
ATOM 851 N N . LEU A 1 116 ? 2.712 -6.757 -23.895 1.00 77.69 116 LEU A N 1
ATOM 852 C CA . LEU A 1 116 ? 2.572 -5.590 -24.780 1.00 77.69 116 LEU A CA 1
ATOM 853 C C . LEU A 1 116 ? 3.779 -4.654 -24.697 1.00 77.69 116 LEU A C 1
ATOM 855 O O . LEU A 1 116 ? 4.186 -4.098 -25.710 1.00 77.69 116 LEU A O 1
ATOM 859 N N . ALA A 1 117 ? 4.377 -4.497 -23.513 1.00 70.88 117 ALA A N 1
ATOM 860 C CA . ALA A 1 117 ? 5.541 -3.628 -23.318 1.00 70.88 117 ALA A CA 1
ATOM 861 C C . ALA A 1 117 ? 6.894 -4.335 -23.555 1.00 70.88 117 ALA A C 1
ATOM 863 O O . ALA A 1 117 ? 7.938 -3.814 -23.175 1.00 70.88 117 ALA A O 1
ATOM 864 N N . GLY A 1 118 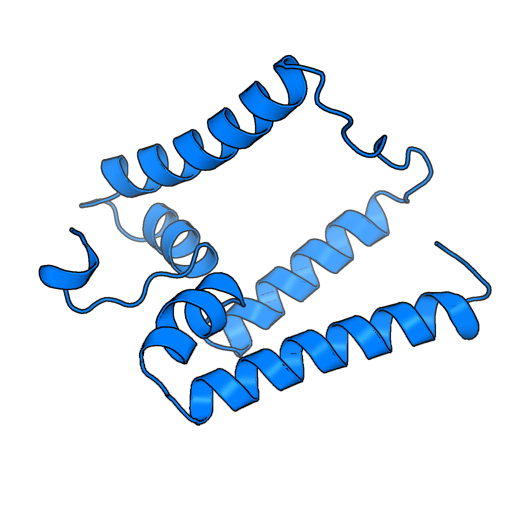? 6.890 -5.514 -24.188 1.00 60.66 118 GLY A N 1
ATOM 865 C CA . GLY A 1 118 ? 8.112 -6.181 -24.656 1.00 60.66 118 GLY A CA 1
ATOM 866 C C . GLY A 1 118 ? 8.958 -6.868 -23.577 1.00 60.66 118 GLY A C 1
ATOM 867 O O . GLY A 1 118 ? 10.130 -7.128 -23.820 1.00 60.66 118 GLY A O 1
ATOM 868 N N . GLY A 1 119 ? 8.395 -7.183 -22.405 1.00 57.56 119 GLY A N 1
ATOM 869 C CA . GLY A 1 119 ? 9.118 -7.928 -21.368 1.00 57.56 119 GLY A CA 1
ATOM 870 C C . GLY A 1 119 ? 9.988 -7.067 -20.449 1.00 57.56 119 GLY A C 1
ATOM 871 O O . GLY A 1 119 ? 11.015 -7.534 -19.969 1.00 57.56 119 GLY A O 1
ATOM 872 N N . ILE A 1 120 ? 9.562 -5.838 -20.144 1.00 57.75 120 ILE A N 1
ATOM 873 C CA . ILE A 1 120 ? 10.055 -5.074 -18.984 1.00 57.75 120 ILE A CA 1
ATOM 874 C C . ILE A 1 120 ? 9.558 -5.718 -17.678 1.00 57.75 120 ILE A C 1
ATOM 876 O O . ILE A 1 120 ? 8.706 -5.188 -16.967 1.00 57.75 120 ILE A O 1
ATOM 880 N N . ALA A 1 121 ? 10.024 -6.932 -17.399 1.00 51.44 121 ALA A N 1
ATOM 881 C CA . ALA A 1 121 ? 9.808 -7.615 -16.135 1.00 51.44 121 ALA A CA 1
ATOM 882 C C . ALA A 1 121 ? 11.087 -8.311 -15.726 1.00 51.44 121 ALA A C 1
ATOM 884 O O . ALA A 1 121 ? 11.302 -9.479 -16.114 1.00 51.44 121 ALA A O 1
#

pLDDT: mean 74.53, std 11.76, range [43.0, 90.31]

Solvent-accessible surface area (backbone atoms only — not comparable to full-atom values): 7036 Å² total; per-residue (Å²): 113,67,77,81,76,66,82,65,89,70,14,67,65,53,43,52,54,44,43,72,73,38,81,91,62,26,68,65,43,47,51,52,53,47,50,53,53,48,51,52,51,50,47,61,70,69,64,68,80,71,82,76,80,74,84,86,62,60,65,68,58,56,53,50,50,52,51,51,50,53,52,48,29,58,75,64,75,44,37,64,58,27,28,39,67,58,24,44,74,65,71,36,67,69,24,48,52,53,42,51,50,54,52,50,51,49,52,51,48,52,49,42,37,48,69,71,62,74,49,78,117

Foldseek 3Di:
DCVVPPVDQADLLNLVVCLVPPDPPNPVSVVVVVVVVVVVVVVVVVVPDDDPPDPPDDVVCVVVVVVVQNVVCVVLVHDCRRLPVPVVVVVDPSSVVVNVVVVVVVVVVCCCCCPVVPHPD